Protein AF-A0A1Y3AMF7-F1 (afdb_monomer)

Structure (mmCIF, N/CA/C/O backbone):
data_AF-A0A1Y3AMF7-F1
#
_entry.id   AF-A0A1Y3AMF7-F1
#
loop_
_atom_site.group_PDB
_atom_site.id
_atom_site.type_symbol
_atom_site.label_atom_id
_atom_site.label_alt_id
_atom_site.label_comp_id
_atom_site.label_asym_id
_atom_site.label_entity_id
_atom_site.label_seq_id
_atom_site.pdbx_PDB_ins_code
_atom_site.Cartn_x
_atom_site.Cartn_y
_atom_site.Cartn_z
_atom_site.occupancy
_atom_site.B_iso_or_equiv
_atom_site.auth_seq_id
_atom_site.auth_comp_id
_atom_site.auth_asym_id
_atom_site.auth_atom_id
_atom_site.pdbx_PDB_model_num
ATOM 1 N N . MET A 1 1 ? -5.130 -23.426 -2.149 1.00 37.44 1 MET A N 1
ATOM 2 C CA . MET A 1 1 ? -5.916 -22.669 -1.150 1.00 37.44 1 MET A CA 1
ATOM 3 C C . MET A 1 1 ? -5.625 -21.194 -1.348 1.00 37.44 1 MET A C 1
ATOM 5 O O . MET A 1 1 ? -4.674 -20.670 -0.781 1.00 37.44 1 MET A O 1
ATOM 9 N N . GLU A 1 2 ? -6.381 -20.536 -2.218 1.00 43.00 2 GLU A N 1
ATOM 10 C CA . GLU A 1 2 ? -6.291 -19.086 -2.368 1.00 43.00 2 GLU A CA 1
ATOM 11 C C . GLU A 1 2 ? -7.078 -18.462 -1.216 1.00 43.00 2 GLU A C 1
ATOM 13 O O . GLU A 1 2 ? -8.300 -18.579 -1.150 1.00 43.00 2 GLU A O 1
ATOM 18 N N . ARG A 1 3 ? -6.372 -17.865 -0.247 1.00 48.28 3 ARG A N 1
ATOM 19 C CA . ARG A 1 3 ? -7.007 -17.002 0.754 1.00 48.28 3 ARG A CA 1
ATOM 20 C C . ARG A 1 3 ? -7.556 -15.796 0.005 1.00 48.28 3 ARG A C 1
ATOM 22 O O . ARG A 1 3 ? -6.817 -14.854 -0.269 1.00 48.28 3 ARG A O 1
ATOM 29 N N . ASN A 1 4 ? -8.829 -15.863 -0.370 1.00 47.72 4 ASN A N 1
ATOM 30 C CA . ASN A 1 4 ? -9.536 -14.752 -0.984 1.00 47.72 4 ASN A CA 1
ATOM 31 C C . ASN A 1 4 ? -9.919 -13.763 0.125 1.00 47.72 4 ASN A C 1
ATOM 33 O O . ASN A 1 4 ? -11.061 -13.690 0.578 1.00 47.72 4 ASN A O 1
ATOM 37 N N . SER A 1 5 ? -8.903 -13.075 0.642 1.00 55.28 5 SER A N 1
ATOM 38 C CA . SER A 1 5 ? -9.029 -12.042 1.659 1.00 55.28 5 SER A CA 1
ATOM 39 C C . SER A 1 5 ? -9.718 -10.838 1.019 1.00 55.28 5 SER A C 1
ATOM 41 O O . SER A 1 5 ? -9.073 -9.970 0.435 1.00 55.28 5 SER A O 1
ATOM 43 N N . SER A 1 6 ? -11.045 -10.830 1.048 1.00 56.19 6 SER A N 1
ATOM 44 C CA . SER A 1 6 ? -11.837 -9.755 0.458 1.00 56.19 6 SER A CA 1
ATOM 45 C C . SER A 1 6 ? -11.713 -8.524 1.353 1.00 56.19 6 SER A C 1
ATOM 47 O O . SER A 1 6 ? -12.302 -8.475 2.432 1.00 56.19 6 SER A O 1
ATOM 49 N N . ILE A 1 7 ? -10.889 -7.557 0.944 1.00 65.38 7 ILE A N 1
ATOM 50 C CA . ILE A 1 7 ? -10.881 -6.225 1.556 1.00 65.38 7 ILE A CA 1
ATOM 51 C C . ILE A 1 7 ? -12.231 -5.596 1.225 1.00 65.38 7 ILE A C 1
ATOM 53 O O . ILE A 1 7 ? -12.628 -5.570 0.061 1.00 65.38 7 ILE A O 1
ATOM 57 N N . ILE A 1 8 ? -12.935 -5.095 2.236 1.00 69.94 8 ILE A N 1
ATOM 58 C CA . ILE A 1 8 ? -14.072 -4.208 2.002 1.00 69.94 8 ILE A 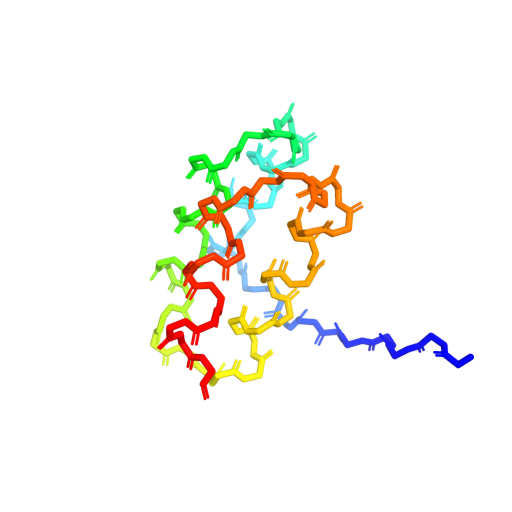CA 1
ATOM 59 C C . ILE A 1 8 ? -13.471 -2.872 1.555 1.00 69.94 8 ILE A C 1
ATOM 61 O O . ILE A 1 8 ? -12.924 -2.133 2.371 1.00 69.94 8 ILE A O 1
ATOM 65 N N . ILE A 1 9 ? -13.484 -2.631 0.244 1.00 71.62 9 ILE A N 1
ATOM 66 C CA . ILE A 1 9 ? -13.001 -1.395 -0.377 1.00 71.62 9 ILE A CA 1
ATOM 67 C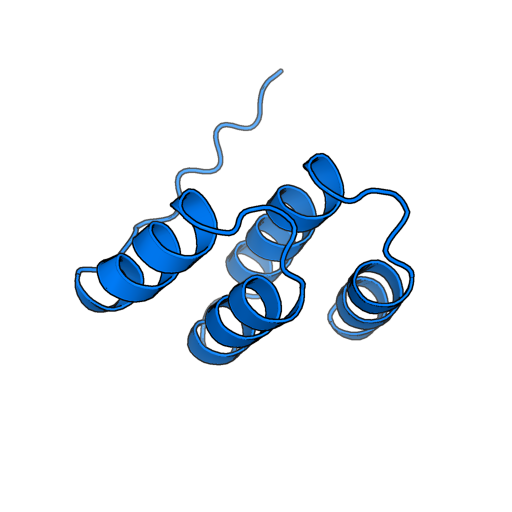 C . ILE A 1 9 ? -14.114 -0.355 -0.213 1.00 71.62 9 ILE A C 1
ATOM 69 O O . ILE A 1 9 ? -15.209 -0.519 -0.754 1.00 71.62 9 ILE A O 1
ATOM 73 N N . SER A 1 10 ? -13.852 0.688 0.569 1.00 79.50 10 SER A N 1
ATOM 74 C CA . SER A 1 10 ? -14.751 1.832 0.726 1.00 79.50 10 SER A CA 1
ATOM 75 C C . SER A 1 10 ? -14.677 2.734 -0.508 1.00 79.50 10 SER A C 1
ATOM 77 O O . SER A 1 10 ? -13.697 2.713 -1.248 1.00 79.50 10 SER A O 1
ATOM 79 N N . ALA A 1 11 ? -15.677 3.593 -0.719 1.00 80.06 11 ALA A N 1
ATOM 80 C CA . ALA A 1 11 ? -15.665 4.552 -1.833 1.00 80.06 11 ALA A CA 1
ATOM 81 C C . ALA A 1 11 ? -14.425 5.475 -1.827 1.00 80.06 11 ALA A C 1
ATOM 83 O O . ALA A 1 11 ? -13.957 5.902 -2.877 1.00 80.06 11 ALA A O 1
ATOM 84 N N . GLU A 1 12 ? -13.864 5.732 -0.646 1.00 79.88 12 GLU A N 1
ATOM 85 C CA . GLU A 1 12 ? -12.652 6.532 -0.425 1.00 79.88 12 GLU A CA 1
ATOM 86 C C . GLU A 1 12 ? -11.381 5.839 -0.946 1.00 79.88 12 GLU A C 1
ATOM 88 O O . GLU A 1 12 ? -10.429 6.495 -1.366 1.00 79.88 12 GLU A O 1
ATOM 93 N N . ASP A 1 13 ? -11.389 4.504 -0.992 1.00 84.19 13 ASP A N 1
ATOM 94 C CA . ASP A 1 13 ? -10.275 3.694 -1.481 1.00 84.19 13 ASP A CA 1
ATOM 95 C C . ASP A 1 13 ? -10.231 3.620 -3.010 1.00 84.19 13 ASP A C 1
ATOM 97 O O . ASP A 1 13 ? -9.206 3.240 -3.576 1.00 84.19 13 ASP A O 1
ATOM 101 N N . LEU A 1 14 ? -11.327 3.984 -3.687 1.00 85.50 14 LEU A N 1
ATOM 102 C CA . LEU A 1 14 ? -11.462 3.853 -5.137 1.00 85.50 14 LEU A CA 1
ATOM 103 C C . LEU A 1 14 ? -10.366 4.627 -5.876 1.00 85.50 14 LEU A C 1
ATOM 105 O O . LEU A 1 14 ? -9.741 4.085 -6.783 1.00 85.50 14 LEU A O 1
ATOM 109 N N . ALA A 1 15 ? -10.072 5.854 -5.436 1.00 87.56 15 ALA A N 1
ATOM 110 C CA . ALA A 1 15 ? -9.012 6.670 -6.026 1.00 87.56 15 ALA A CA 1
ATOM 111 C C . ALA A 1 15 ? -7.628 6.010 -5.878 1.00 87.56 15 ALA A C 1
ATOM 113 O O . ALA A 1 15 ? -6.812 6.045 -6.798 1.00 87.56 15 ALA A O 1
ATOM 114 N N . HIS A 1 16 ? -7.373 5.370 -4.733 1.00 88.50 16 HIS A N 1
ATOM 115 C CA . HIS A 1 16 ? -6.119 4.665 -4.472 1.00 88.50 16 HIS A CA 1
ATOM 116 C C . HIS A 1 16 ? -5.994 3.375 -5.289 1.00 88.50 16 HIS A C 1
ATOM 118 O O . HIS A 1 16 ? -4.915 3.083 -5.808 1.00 88.50 16 HIS A O 1
ATOM 124 N N . GLU A 1 17 ? -7.082 2.619 -5.437 1.00 87.94 17 GLU A N 1
ATOM 125 C CA . GLU A 1 17 ? -7.119 1.422 -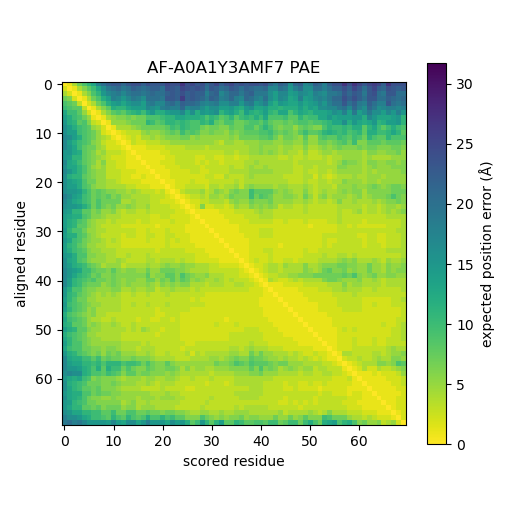6.280 1.00 87.94 17 GLU A CA 1
ATOM 126 C C . GLU A 1 17 ? -6.948 1.785 -7.762 1.00 87.94 17 GLU A C 1
ATOM 128 O O . GLU A 1 17 ? -6.160 1.139 -8.447 1.00 87.94 17 GLU A O 1
ATOM 133 N N . GLU A 1 18 ? -7.577 2.853 -8.263 1.00 89.19 18 GLU A N 1
ATOM 134 C CA . GLU A 1 18 ? -7.349 3.328 -9.636 1.00 89.19 18 GLU A CA 1
ATOM 135 C C . GLU A 1 18 ? -5.890 3.741 -9.876 1.00 89.19 18 GLU A C 1
ATOM 137 O O . GLU A 1 18 ? -5.308 3.384 -10.903 1.00 89.19 18 GLU A O 1
ATOM 142 N N . ASP A 1 19 ? -5.272 4.448 -8.927 1.00 88.88 19 ASP A N 1
ATOM 143 C CA . ASP A 1 19 ? -3.854 4.815 -8.989 1.00 88.88 19 ASP A CA 1
ATOM 144 C C . ASP A 1 19 ? -2.945 3.576 -9.041 1.00 88.88 19 ASP A C 1
ATOM 146 O O . ASP A 1 19 ? -1.987 3.527 -9.820 1.00 88.88 19 ASP A O 1
ATOM 150 N N . ILE A 1 20 ? -3.251 2.553 -8.239 1.00 90.00 20 ILE A N 1
ATOM 151 C CA . ILE A 1 20 ? -2.521 1.281 -8.221 1.00 90.00 20 ILE A CA 1
ATOM 152 C C . ILE A 1 20 ? -2.758 0.488 -9.508 1.00 90.00 20 ILE A C 1
ATOM 154 O O . ILE A 1 20 ? -1.821 -0.115 -10.028 1.00 90.00 20 ILE A O 1
ATOM 158 N N . LEU A 1 21 ? -3.967 0.494 -10.065 1.00 87.75 21 LEU A N 1
ATOM 159 C CA . LEU A 1 21 ? -4.259 -0.158 -11.343 1.00 87.75 21 LEU A CA 1
ATOM 160 C C . LEU A 1 21 ? -3.522 0.524 -12.500 1.00 87.75 21 LEU A C 1
ATOM 162 O O . LEU A 1 21 ? -2.995 -0.154 -13.377 1.00 87.75 21 LEU A O 1
ATOM 166 N N . ARG A 1 22 ? -3.420 1.857 -12.480 1.00 88.50 22 ARG A N 1
ATOM 167 C CA . ARG A 1 22 ? -2.650 2.624 -13.472 1.00 88.50 22 ARG A CA 1
ATOM 168 C C . ARG A 1 22 ? -1.142 2.440 -13.303 1.00 88.50 22 ARG A C 1
ATOM 170 O O . ARG A 1 22 ? -0.425 2.389 -14.297 1.00 88.50 22 ARG A O 1
ATOM 177 N N . ASN A 1 23 ? -0.656 2.350 -12.063 1.00 86.81 23 ASN A N 1
ATOM 178 C CA . ASN A 1 23 ? 0.770 2.319 -11.728 1.00 86.81 23 ASN A CA 1
ATOM 179 C C . ASN A 1 23 ? 1.112 1.217 -10.713 1.00 86.81 23 ASN A C 1
ATOM 181 O O . ASN A 1 23 ? 1.628 1.484 -9.622 1.00 86.81 23 ASN A O 1
ATOM 185 N N . SER A 1 24 ? 0.894 -0.044 -11.089 1.00 85.31 24 SER A N 1
ATOM 186 C CA . SER A 1 24 ? 0.975 -1.187 -10.161 1.00 85.31 24 SER A CA 1
ATOM 187 C C . SER A 1 24 ? 2.376 -1.458 -9.607 1.00 85.31 24 SER A C 1
ATOM 189 O O . SER A 1 24 ? 2.516 -2.020 -8.522 1.00 85.31 24 SER A O 1
ATOM 191 N N . TYR A 1 25 ? 3.420 -1.001 -10.301 1.00 85.75 25 TYR A N 1
ATOM 192 C CA . TYR A 1 25 ? 4.824 -1.127 -9.885 1.00 85.75 25 TYR A CA 1
ATOM 193 C C . TYR A 1 25 ? 5.352 0.100 -9.126 1.00 85.75 25 TYR A C 1
ATOM 195 O O . TYR A 1 25 ? 6.549 0.225 -8.866 1.00 85.75 25 TYR A O 1
ATOM 203 N N . SER A 1 26 ? 4.484 1.051 -8.779 1.00 88.88 26 SER A N 1
ATOM 204 C CA . SER A 1 26 ? 4.900 2.263 -8.087 1.00 88.88 26 SER A CA 1
ATOM 205 C C . SER A 1 26 ? 4.739 2.122 -6.578 1.00 88.88 26 SER A C 1
ATOM 207 O O . SER A 1 26 ? 3.643 2.224 -6.029 1.00 88.88 26 SER A O 1
ATOM 209 N N . ILE A 1 27 ? 5.868 1.970 -5.884 1.00 88.06 27 ILE A N 1
ATOM 210 C CA . ILE A 1 27 ? 5.922 1.872 -4.415 1.00 88.06 27 ILE A CA 1
ATOM 211 C C . ILE A 1 27 ? 5.234 3.071 -3.741 1.00 88.06 27 ILE A C 1
ATOM 213 O O . ILE A 1 27 ? 4.627 2.916 -2.686 1.00 88.06 27 ILE A O 1
ATOM 217 N N . LYS A 1 28 ? 5.304 4.270 -4.337 1.00 89.88 28 LYS A N 1
ATOM 218 C CA . LYS A 1 28 ? 4.697 5.484 -3.768 1.00 89.88 28 LYS A CA 1
ATOM 219 C C . LYS A 1 28 ? 3.174 5.368 -3.638 1.00 89.88 28 LYS A C 1
ATOM 221 O O . LYS A 1 28 ? 2.645 5.747 -2.599 1.00 89.88 28 LYS A O 1
ATOM 226 N N . HIS A 1 29 ? 2.494 4.829 -4.652 1.00 91.12 29 HIS A N 1
ATOM 227 C CA . HIS A 1 29 ? 1.035 4.674 -4.632 1.00 91.12 29 HIS A CA 1
ATOM 228 C C . HIS A 1 29 ? 0.609 3.606 -3.620 1.00 91.12 29 HIS A C 1
ATOM 230 O O . HIS A 1 29 ? -0.286 3.853 -2.817 1.00 91.12 29 HIS A O 1
ATOM 236 N N . TRP A 1 30 ? 1.336 2.483 -3.564 1.00 91.31 30 TRP A N 1
ATOM 237 C CA . TRP A 1 30 ? 1.128 1.454 -2.541 1.00 91.31 30 TRP A CA 1
ATOM 238 C C . TRP A 1 30 ? 1.287 1.996 -1.120 1.00 91.31 30 TRP A C 1
ATOM 240 O O . TRP A 1 30 ? 0.414 1.785 -0.285 1.00 91.31 30 TRP A O 1
ATOM 250 N N . LEU A 1 31 ? 2.370 2.728 -0.841 1.00 89.81 31 LEU A N 1
ATOM 251 C CA . LEU A 1 31 ? 2.599 3.307 0.485 1.00 89.81 31 LEU A CA 1
ATOM 252 C C . LEU A 1 31 ? 1.533 4.338 0.860 1.00 89.81 31 LEU A C 1
ATOM 254 O O . LEU A 1 31 ? 1.120 4.367 2.012 1.00 89.81 31 LEU A O 1
ATOM 258 N N . ARG A 1 32 ? 1.063 5.151 -0.094 1.00 91.25 32 ARG A N 1
ATOM 259 C CA . ARG A 1 32 ? -0.028 6.105 0.146 1.00 91.25 32 ARG A CA 1
ATOM 260 C C . ARG A 1 32 ? -1.325 5.389 0.514 1.00 91.25 32 ARG A C 1
ATOM 262 O O . ARG A 1 32 ? -2.011 5.826 1.430 1.00 91.25 32 ARG A O 1
ATOM 269 N N . TYR A 1 33 ? -1.633 4.286 -0.167 1.00 90.56 33 TYR A N 1
ATOM 270 C CA . TYR A 1 33 ? -2.823 3.502 0.143 1.00 90.56 33 TYR A CA 1
ATOM 271 C C . TYR A 1 33 ? -2.721 2.821 1.515 1.00 90.56 33 TYR A C 1
ATOM 273 O O . TYR A 1 33 ? -3.659 2.843 2.307 1.00 90.56 33 TYR A O 1
ATOM 281 N N . ILE A 1 34 ? -1.546 2.277 1.835 1.00 89.88 34 ILE A N 1
ATOM 282 C CA . ILE A 1 34 ? -1.275 1.685 3.147 1.00 89.88 34 ILE A CA 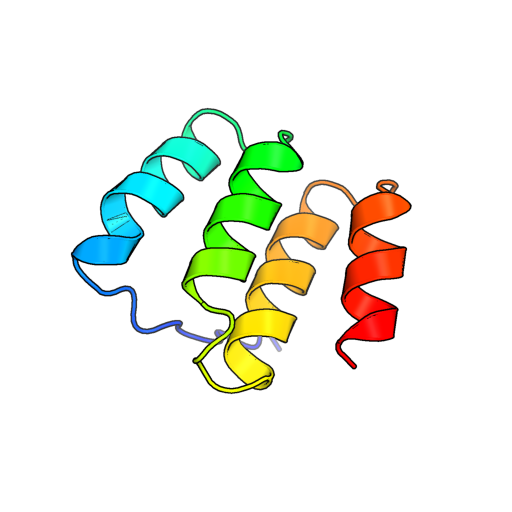1
ATOM 283 C C . ILE A 1 34 ? -1.366 2.733 4.263 1.00 89.88 34 ILE A C 1
ATOM 285 O O . ILE A 1 34 ? -1.945 2.441 5.304 1.00 89.88 34 ILE A O 1
ATOM 289 N N . ASP A 1 35 ? -0.839 3.942 4.053 1.00 90.50 35 ASP A N 1
ATOM 290 C CA . ASP A 1 35 ? -0.930 5.034 5.030 1.00 90.50 35 ASP A CA 1
ATOM 291 C C . ASP A 1 35 ? -2.383 5.465 5.261 1.00 90.50 35 ASP A C 1
ATOM 293 O O . ASP A 1 35 ? -2.789 5.654 6.403 1.00 90.50 35 ASP A O 1
ATOM 297 N N . HIS A 1 36 ? -3.200 5.509 4.202 1.00 90.06 36 HIS A N 1
ATOM 298 C CA . HIS A 1 36 ? -4.641 5.738 4.324 1.00 90.06 36 HIS A CA 1
ATOM 299 C C . HIS A 1 36 ? -5.339 4.647 5.157 1.00 90.06 36 HIS A C 1
ATOM 301 O O . HIS A 1 36 ? -6.255 4.933 5.923 1.00 90.06 36 HIS A O 1
ATOM 307 N N . LYS A 1 37 ? -4.878 3.394 5.059 1.00 87.88 37 LYS A N 1
ATOM 308 C CA . LYS A 1 37 ? -5.395 2.256 5.833 1.00 87.88 37 LYS A CA 1
ATOM 309 C C . LYS A 1 37 ? -4.660 1.994 7.151 1.00 87.88 37 LYS A C 1
ATOM 311 O O . LYS A 1 37 ? -4.933 0.974 7.781 1.00 87.88 37 LYS A O 1
ATOM 316 N N . LYS A 1 38 ? -3.772 2.883 7.611 1.00 85.38 38 LYS A N 1
ATOM 317 C CA . LYS A 1 38 ? -2.978 2.649 8.833 1.00 85.38 38 LYS A CA 1
ATOM 318 C C . LYS A 1 38 ? -3.821 2.556 10.109 1.00 85.38 38 LYS A C 1
ATOM 320 O O . LYS A 1 38 ? -3.420 1.877 11.044 1.00 85.38 38 LYS A O 1
ATOM 325 N N . ASP A 1 39 ? -4.974 3.225 10.130 1.00 85.00 39 ASP A N 1
ATOM 326 C CA . ASP A 1 39 ? -5.922 3.206 11.251 1.00 85.00 39 ASP A CA 1
ATOM 327 C C . ASP A 1 39 ? -6.848 1.971 11.216 1.00 85.00 39 ASP A C 1
ATOM 329 O O . ASP A 1 39 ? -7.643 1.745 12.126 1.00 85.00 39 ASP A O 1
ATOM 333 N N . SER A 1 40 ? -6.755 1.150 10.162 1.00 84.69 40 SER A N 1
ATOM 334 C CA . SER A 1 40 ? -7.473 -0.124 10.051 1.00 84.69 40 SER A CA 1
ATOM 335 C C . SER A 1 40 ? -6.727 -1.259 10.760 1.00 84.69 40 SER A C 1
ATOM 337 O O . SER A 1 40 ? -5.586 -1.125 11.192 1.00 84.69 40 SER A O 1
ATOM 339 N N . SER A 1 41 ? -7.356 -2.431 10.861 1.00 86.00 41 SER A N 1
ATOM 340 C CA . SER A 1 41 ? -6.728 -3.604 11.475 1.00 86.00 41 SER A CA 1
ATOM 341 C C . SER A 1 41 ? -5.430 -4.010 10.763 1.00 86.00 41 SER A C 1
ATOM 343 O O . SER A 1 41 ? -5.383 -4.044 9.531 1.00 86.00 41 SER A O 1
ATOM 345 N N . ASN A 1 42 ? -4.427 -4.465 11.525 1.00 85.88 42 ASN A N 1
ATOM 346 C CA . ASN A 1 42 ? -3.144 -4.947 10.988 1.00 85.88 42 ASN A CA 1
ATOM 347 C C . ASN A 1 42 ? -3.305 -6.007 9.885 1.00 85.88 42 ASN A C 1
ATOM 349 O O . ASN A 1 42 ? -2.486 -6.074 8.976 1.00 85.88 42 ASN A O 1
ATOM 353 N N . ASN A 1 43 ? -4.380 -6.802 9.907 1.00 86.56 43 ASN A N 1
ATOM 354 C CA . ASN A 1 43 ? -4.687 -7.769 8.847 1.00 86.56 43 ASN A CA 1
ATOM 355 C C . ASN A 1 43 ? -4.885 -7.109 7.471 1.00 86.56 43 ASN A C 1
ATOM 357 O O . ASN A 1 43 ? -4.414 -7.644 6.470 1.00 86.56 43 ASN A O 1
ATOM 361 N N . VAL A 1 44 ? -5.555 -5.953 7.417 1.00 86.94 44 VAL A N 1
ATOM 362 C CA . VAL A 1 44 ? -5.793 -5.203 6.171 1.00 86.94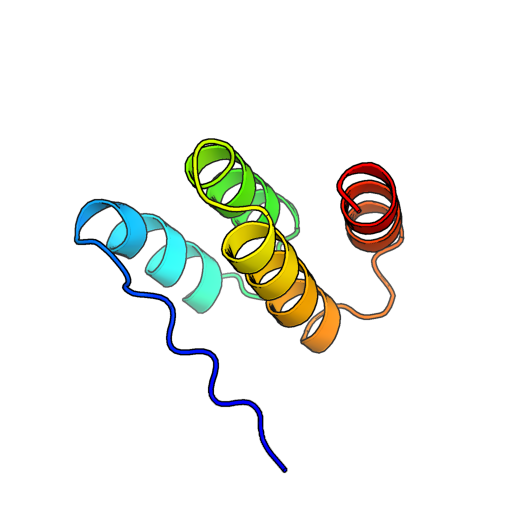 44 VAL A CA 1
ATOM 363 C C . VAL A 1 44 ? -4.477 -4.641 5.647 1.00 86.94 44 VAL A C 1
ATOM 365 O O . VAL A 1 44 ? -4.159 -4.789 4.469 1.00 86.94 44 VAL A O 1
ATOM 368 N N . ILE A 1 45 ? -3.680 -4.057 6.540 1.00 89.69 45 ILE A N 1
ATOM 369 C CA . ILE A 1 45 ? -2.373 -3.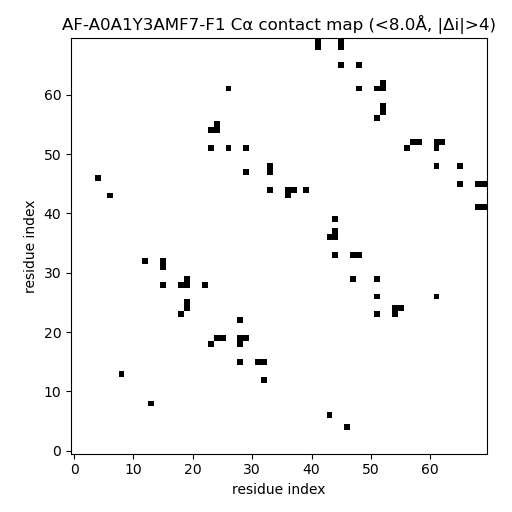495 6.203 1.00 89.69 45 ILE A CA 1
ATOM 370 C C . ILE A 1 45 ? -1.436 -4.592 5.682 1.00 89.69 45 ILE A C 1
ATOM 372 O O . ILE A 1 45 ? -0.828 -4.438 4.622 1.00 89.69 45 ILE A O 1
ATOM 376 N N . ASN A 1 46 ? -1.370 -5.730 6.378 1.00 89.88 46 ASN A N 1
ATOM 377 C CA . ASN A 1 46 ? -0.563 -6.878 5.972 1.00 89.88 46 ASN A CA 1
ATOM 378 C C . ASN A 1 46 ? -0.957 -7.377 4.582 1.00 89.88 46 ASN A C 1
ATOM 380 O O . ASN A 1 46 ? -0.092 -7.621 3.747 1.00 89.88 46 ASN A O 1
ATOM 384 N N . LEU A 1 47 ? -2.255 -7.449 4.299 1.00 88.81 47 LEU A N 1
ATOM 385 C CA . LEU A 1 47 ? -2.753 -7.877 3.001 1.00 88.81 47 LEU A CA 1
ATOM 386 C C . LEU A 1 47 ? -2.390 -6.904 1.868 1.00 88.81 47 LEU A C 1
ATOM 388 O O . LEU A 1 47 ? -2.068 -7.343 0.763 1.00 88.81 47 LEU A O 1
ATOM 392 N N . LEU A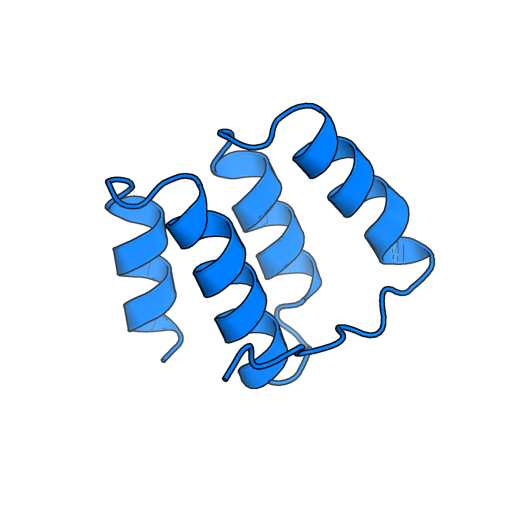 1 48 ? -2.409 -5.591 2.123 1.00 89.25 48 LEU A N 1
ATOM 393 C CA . LEU A 1 48 ? -1.948 -4.592 1.152 1.00 89.25 48 LEU A CA 1
ATOM 394 C C . LEU A 1 48 ? -0.454 -4.741 0.859 1.00 89.25 48 LEU A C 1
ATOM 396 O O . LEU A 1 48 ? -0.054 -4.697 -0.306 1.00 89.25 48 LEU A O 1
ATOM 400 N N . TYR A 1 49 ? 0.363 -4.992 1.885 1.00 90.94 49 TYR A N 1
ATOM 401 C CA . TYR A 1 49 ? 1.776 -5.316 1.690 1.00 90.94 49 TYR A CA 1
ATOM 402 C C . TYR A 1 49 ? 1.961 -6.611 0.896 1.00 90.94 49 TYR A C 1
ATOM 404 O O . TYR A 1 49 ? 2.745 -6.624 -0.049 1.00 90.94 49 TYR A O 1
ATOM 412 N N . GLU A 1 50 ? 1.223 -7.679 1.209 1.00 90.44 50 GLU A N 1
ATOM 413 C CA . GLU A 1 50 ? 1.272 -8.936 0.452 1.00 90.44 50 GLU A CA 1
ATOM 414 C C . GLU A 1 50 ? 0.886 -8.727 -1.024 1.00 90.44 50 GLU A C 1
ATOM 416 O O . GLU A 1 50 ? 1.549 -9.271 -1.910 1.00 90.44 50 GLU A O 1
ATOM 421 N N . ARG A 1 51 ? -0.133 -7.903 -1.319 1.00 90.19 51 ARG A N 1
ATOM 422 C CA . ARG A 1 51 ? -0.501 -7.524 -2.699 1.00 90.19 51 ARG A CA 1
ATOM 423 C C . ARG A 1 51 ? 0.637 -6.778 -3.397 1.00 90.19 51 ARG A C 1
ATOM 425 O O . ARG A 1 51 ? 1.009 -7.152 -4.509 1.00 90.19 51 ARG A O 1
ATOM 432 N N . ALA A 1 52 ? 1.219 -5.775 -2.745 1.00 90.56 52 ALA A N 1
ATOM 433 C CA . ALA A 1 52 ? 2.330 -5.009 -3.304 1.00 90.56 52 ALA A CA 1
ATOM 434 C C . ALA A 1 52 ? 3.561 -5.895 -3.572 1.00 90.56 52 ALA A C 1
ATOM 436 O O . ALA A 1 52 ? 4.194 -5.794 -4.623 1.00 90.56 52 ALA A O 1
ATOM 437 N N . LEU A 1 53 ? 3.878 -6.802 -2.644 1.00 90.12 53 LEU A N 1
ATOM 438 C CA . LEU A 1 53 ? 5.013 -7.722 -2.731 1.00 90.12 53 LEU A CA 1
ATOM 439 C C . LEU A 1 53 ? 4.817 -8.820 -3.783 1.00 90.12 53 LEU A C 1
ATOM 441 O O . LEU A 1 53 ? 5.801 -9.250 -4.378 1.00 90.12 53 LEU A O 1
ATOM 445 N N . LYS A 1 54 ? 3.578 -9.240 -4.076 1.00 88.75 54 LYS A N 1
ATOM 446 C CA . LYS A 1 54 ? 3.298 -10.145 -5.208 1.00 88.75 54 LYS A CA 1
ATOM 447 C C . LYS A 1 54 ? 3.696 -9.534 -6.551 1.00 88.75 54 LYS A C 1
ATOM 449 O O . LYS A 1 54 ? 4.164 -10.251 -7.428 1.00 88.75 54 LYS A O 1
ATOM 454 N N . LEU A 1 55 ? 3.519 -8.223 -6.709 1.00 89.12 55 LEU A N 1
ATOM 455 C CA . LEU A 1 55 ? 3.899 -7.500 -7.925 1.00 89.12 55 LEU A CA 1
ATOM 456 C C . LEU A 1 55 ? 5.380 -7.115 -7.925 1.00 89.12 55 LEU A C 1
ATOM 458 O O . LEU A 1 55 ? 6.026 -7.118 -8.970 1.00 89.12 55 LEU A O 1
ATOM 462 N N . MET A 1 56 ? 5.915 -6.771 -6.751 1.00 88.31 56 MET A N 1
ATOM 463 C CA . MET A 1 56 ? 7.282 -6.283 -6.571 1.00 88.31 56 MET A CA 1
ATOM 464 C C . MET A 1 56 ? 8.018 -7.044 -5.459 1.00 88.31 56 MET A C 1
ATOM 466 O O . MET A 1 56 ? 8.343 -6.464 -4.416 1.00 88.31 56 MET A O 1
ATOM 470 N N . PRO A 1 57 ? 8.356 -8.324 -5.673 1.00 85.81 57 PRO A N 1
ATOM 471 C CA . PRO A 1 57 ? 9.002 -9.137 -4.645 1.00 85.81 57 PRO A CA 1
ATOM 472 C C . PRO A 1 57 ? 10.417 -8.651 -4.299 1.00 85.81 57 PRO A C 1
ATOM 474 O O . PRO A 1 57 ? 10.884 -8.876 -3.187 1.00 85.81 57 PRO A O 1
ATOM 477 N N . GLY A 1 58 ? 11.091 -7.949 -5.220 1.00 86.06 58 GLY A N 1
ATOM 478 C CA . GLY A 1 58 ? 12.437 -7.395 -5.021 1.00 86.06 58 GLY A CA 1
ATOM 479 C C . GLY A 1 58 ? 12.484 -6.030 -4.324 1.00 86.06 58 GLY A C 1
ATOM 480 O O . GLY A 1 58 ? 13.565 -5.486 -4.107 1.00 86.06 58 GLY A O 1
ATOM 481 N N . SER A 1 59 ? 11.336 -5.438 -3.980 1.00 89.25 59 SER A N 1
ATOM 482 C CA . SER A 1 59 ? 11.309 -4.116 -3.354 1.00 89.25 59 SER A CA 1
ATOM 483 C C . SER A 1 59 ? 11.684 -4.201 -1.875 1.00 89.25 59 SER A C 1
ATOM 485 O O . SER A 1 59 ? 10.835 -4.425 -1.009 1.00 89.25 59 SER A O 1
ATOM 487 N N . TYR A 1 60 ? 12.964 -3.968 -1.570 1.00 88.00 60 TYR A N 1
ATOM 488 C CA . TYR A 1 60 ? 13.471 -3.957 -0.191 1.00 88.00 60 TYR A CA 1
ATOM 489 C C . TYR A 1 60 ? 12.682 -2.985 0.701 1.00 88.00 60 TYR A C 1
ATOM 491 O O . TYR A 1 60 ? 12.428 -3.276 1.866 1.00 88.00 60 TYR A O 1
ATOM 499 N N . LYS A 1 61 ? 12.262 -1.839 0.152 1.00 87.81 61 LYS A N 1
ATOM 500 C CA . LYS A 1 61 ? 11.553 -0.802 0.906 1.00 87.81 61 LYS A CA 1
ATOM 501 C C . LYS A 1 61 ? 10.186 -1.285 1.395 1.00 87.81 61 LYS A C 1
ATOM 503 O O . LYS A 1 61 ? 9.809 -0.979 2.523 1.00 87.81 61 LYS A O 1
ATOM 508 N N . LEU A 1 62 ? 9.464 -2.048 0.569 1.00 87.88 62 LEU A N 1
ATOM 509 C CA . LEU A 1 62 ? 8.188 -2.650 0.962 1.00 87.88 62 LEU A CA 1
ATOM 510 C C . LEU A 1 62 ? 8.396 -3.759 1.988 1.00 87.88 62 LEU A C 1
ATOM 512 O O . LEU A 1 62 ? 7.701 -3.768 2.996 1.00 87.88 62 LEU A O 1
ATOM 516 N N . TRP A 1 63 ? 9.389 -4.628 1.781 1.00 90.12 63 TRP A N 1
ATOM 517 C CA . TRP A 1 63 ? 9.744 -5.667 2.750 1.00 90.12 63 TRP A CA 1
ATOM 518 C C . TRP A 1 63 ? 10.118 -5.094 4.115 1.00 90.12 63 TRP A C 1
ATOM 520 O O . TRP A 1 63 ? 9.600 -5.543 5.131 1.00 90.12 63 TRP A O 1
ATOM 530 N N . PHE A 1 64 ? 10.979 -4.076 4.148 1.00 90.56 64 PHE A N 1
ATOM 531 C CA . PHE A 1 64 ? 11.392 -3.421 5.385 1.00 90.56 64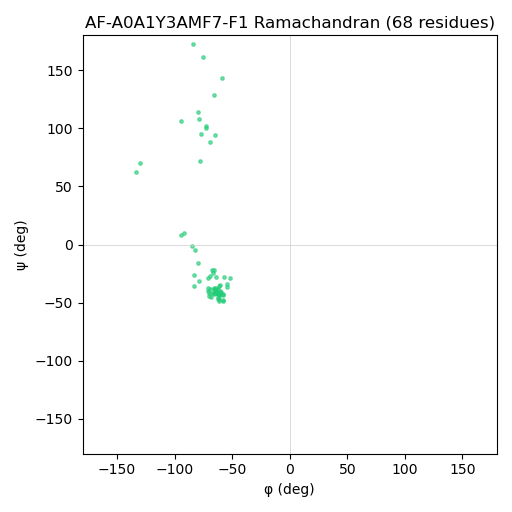 PHE A CA 1
ATOM 532 C C . PHE A 1 64 ? 10.203 -2.796 6.122 1.00 90.56 64 PHE A C 1
ATOM 534 O O . PHE A 1 64 ? 10.079 -2.949 7.334 1.00 90.56 64 PHE A O 1
ATOM 541 N N . SER A 1 65 ? 9.315 -2.119 5.390 1.00 88.69 65 SER A N 1
ATOM 542 C CA . SER A 1 65 ? 8.114 -1.513 5.966 1.00 88.69 65 SER A CA 1
ATOM 543 C C . SER A 1 65 ? 7.140 -2.573 6.490 1.00 88.69 65 SER A C 1
ATOM 545 O O . SER A 1 65 ? 6.641 -2.451 7.604 1.00 88.69 65 SER A O 1
ATOM 547 N N . TYR A 1 66 ? 6.935 -3.653 5.733 1.00 89.56 66 TYR A N 1
ATOM 548 C CA . TYR A 1 66 ? 6.089 -4.776 6.130 1.00 89.56 66 TYR A CA 1
ATOM 549 C C . TYR A 1 66 ? 6.595 -5.460 7.40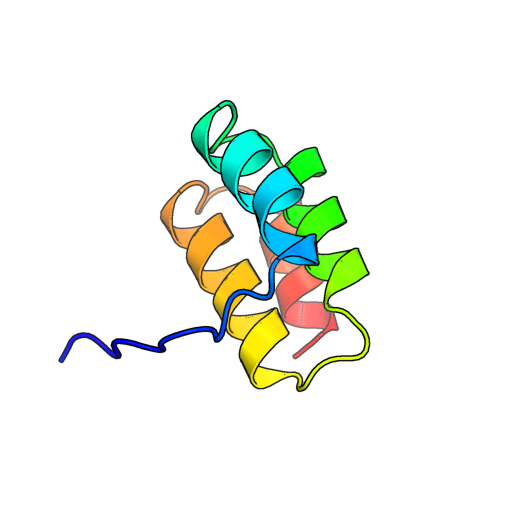6 1.00 89.56 66 TYR A C 1
ATOM 551 O O . TYR A 1 66 ? 5.830 -5.666 8.342 1.00 89.56 66 TYR A O 1
ATOM 559 N N . LEU A 1 67 ? 7.898 -5.747 7.482 1.00 88.31 67 LEU A N 1
ATOM 560 C CA . LEU A 1 67 ? 8.517 -6.366 8.658 1.00 88.31 67 LEU A CA 1
ATOM 561 C C . LEU A 1 67 ? 8.524 -5.457 9.892 1.00 88.31 67 LEU A C 1
ATOM 563 O O . LEU A 1 67 ? 8.640 -5.965 10.996 1.00 88.31 67 LEU A O 1
ATOM 567 N N . LYS A 1 68 ? 8.424 -4.134 9.718 1.00 87.00 68 LYS A N 1
ATOM 568 C CA . LYS A 1 68 ? 8.288 -3.183 10.830 1.00 87.00 68 LYS A CA 1
ATOM 569 C C . LYS A 1 68 ? 6.874 -3.104 11.397 1.00 87.00 68 LYS A C 1
ATOM 571 O O . LYS A 1 68 ? 6.717 -2.745 12.558 1.00 87.00 68 LYS A O 1
ATOM 576 N N . VAL A 1 69 ? 5.870 -3.318 10.550 1.00 80.81 69 VAL A N 1
ATOM 577 C CA . VAL A 1 69 ? 4.450 -3.258 10.929 1.00 80.81 69 VAL A CA 1
ATOM 578 C C . VAL A 1 69 ? 3.982 -4.579 11.548 1.00 80.81 69 VAL A C 1
ATOM 580 O O . VAL A 1 69 ? 3.035 -4.584 12.334 1.00 80.81 69 VAL A O 1
ATOM 583 N N . ARG A 1 70 ? 4.637 -5.684 11.185 1.00 69.69 70 ARG A N 1
ATOM 584 C CA . ARG A 1 70 ? 4.399 -7.021 11.729 1.00 69.69 70 ARG A CA 1
ATOM 585 C C . ARG A 1 70 ? 5.000 -7.198 13.119 1.00 69.69 70 ARG A C 1
ATOM 587 O O . ARG A 1 70 ? 4.328 -7.877 13.925 1.00 69.69 70 ARG A O 1
#

Organism: Euroglyphus maynei (NCBI:txid6958)

Radius of gyration: 11.5 Å; Cα contacts (8 Å, |Δi|>4): 42; chains: 1; bounding box: 29×29×25 Å

pLDDT: mean 83.36, std 12.11, range [37.44, 91.31]

Sequence (70 aa):
MERNSSIIISAEDLAHEEDILRNSYSIKHWLRYIDHKKDSSNNVINLLYERALKLMPGSYKLWFSYLKVR

InterPro domains:
  IPR011990 Tetratricopeptide-like helical domain superfamily [G3DSA:1.25.40.10] (15-70)
  IPR011990 Tetratricopeptide-like helical domain superfamily [SSF48452] (17-68)
  IPR055433 Pre-mRNA-splicing factor Syf1-like, N-terminal HAT-repeats domain [PF23233] (12-70)

Secondary structure (DSSP, 8-state):
----------GGGHHHHHHHHH-TT-HHHHHHHHHHTTTS-HHHHHHHHHHHHHH-TT-HHHHHHHHHH-

Solvent-accessible surface area (backbone atoms only — not comparable to full-atom values): 4336 Å² total; per-residue (Å²): 135,82,80,80,78,77,75,86,77,50,83,81,45,47,64,48,50,50,49,31,71,76,38,65,88,39,66,68,52,54,51,52,45,43,60,73,38,60,90,49,60,69,68,60,42,51,48,53,46,52,55,52,35,73,74,41,74,83,42,60,70,58,52,55,52,47,66,70,75,104

Mean predicted aligned error: 5.84 Å

Foldseek 3Di:
DPPPVDDPQDPVCPVLVVVCVVPVQDPVSLVVSLVVCVPPDLVVSLVSLVSSCVVVVPPVVSVVVNVVSD

Nearest PDB structures (foldseek):
  9fmd-assembly1_I  TM=8.664E-01  e=1.269E-03  Homo sapiens
  6c9m-assembly2_C  TM=7.198E-01  e=7.592E+00  Homo sapiens
  6c9m-assembly1_A  TM=5.412E-01  e=4.975E+00  Homo sapiens